Protein AF-A0A6C0LWX6-F1 (afdb_monomer)

pLDDT: mean 88.7, std 8.9, range [51.44, 97.62]

Sequence (104 aa):
MLKYKILRWDPVLFGNSNNQVALITIKPDEKFLTFVRANNFEVSCTIEVNGVIRQIDGIVNRSSDVPNYRPNYFAKTGYYVITLNKLWQGYPKSLGTVTFNRHG

Mean predicted aligned error: 4.66 Å

Radius of gyration: 12.96 Å; Cα contacts (8 Å, |Δi|>4): 218; chains: 1; bounding box: 34×30×28 Å

Organism: NCBI:txid1070528

Structure (mmCIF, N/CA/C/O backbone):
data_AF-A0A6C0LWX6-F1
#
_entry.id   AF-A0A6C0LWX6-F1
#
loop_
_atom_site.group_PDB
_atom_site.id
_atom_site.type_symbol
_atom_site.label_atom_id
_atom_site.label_alt_id
_atom_site.label_comp_id
_atom_site.label_asym_id
_atom_site.label_entity_id
_atom_site.label_seq_id
_atom_site.pdbx_PDB_ins_code
_atom_site.Cartn_x
_atom_site.Cartn_y
_atom_site.Cartn_z
_atom_site.occupancy
_atom_site.B_iso_or_equiv
_atom_si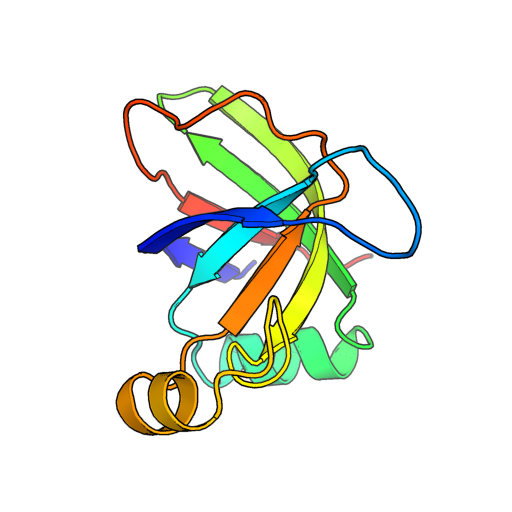te.auth_seq_id
_atom_site.auth_comp_id
_atom_site.auth_asym_id
_atom_site.auth_atom_id
_atom_site.pdbx_PDB_model_num
ATOM 1 N N . MET A 1 1 ? -14.980 -6.782 1.101 1.00 83.31 1 MET A N 1
ATOM 2 C CA . MET A 1 1 ? -14.098 -5.628 1.355 1.00 83.31 1 MET A CA 1
ATOM 3 C C . MET A 1 1 ? -12.982 -6.095 2.281 1.00 83.31 1 MET A C 1
ATOM 5 O O . MET A 1 1 ? -13.294 -6.761 3.262 1.00 83.31 1 MET A O 1
ATOM 9 N N . LEU A 1 2 ? -11.713 -5.851 1.943 1.00 94.00 2 LEU A N 1
ATOM 10 C CA . LEU A 1 2 ? -10.562 -6.318 2.734 1.00 94.00 2 LEU A CA 1
ATOM 11 C C . LEU A 1 2 ? -9.795 -5.115 3.298 1.00 94.00 2 LEU A C 1
ATOM 13 O O . LEU A 1 2 ? -9.398 -4.258 2.516 1.00 94.00 2 LEU A O 1
ATOM 17 N N . LYS A 1 3 ? -9.588 -5.036 4.619 1.00 96.12 3 LYS A N 1
ATOM 18 C CA . LYS A 1 3 ? -8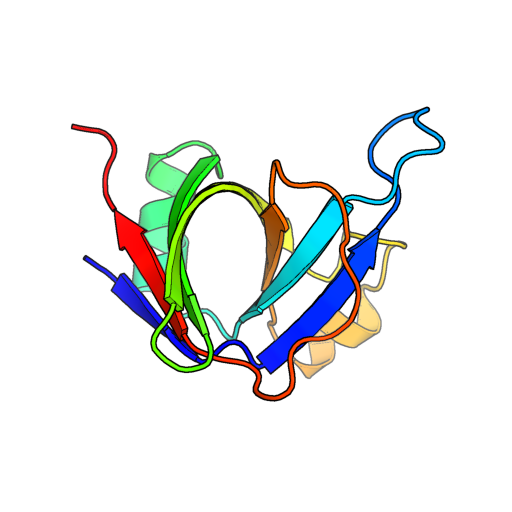.961 -3.882 5.292 1.00 96.12 3 LYS A CA 1
ATOM 19 C C . LYS A 1 3 ? -7.648 -4.276 5.968 1.00 96.12 3 LYS A C 1
ATOM 21 O O . LYS A 1 3 ? -7.616 -5.243 6.723 1.00 96.12 3 LYS A O 1
ATOM 26 N N . TYR A 1 4 ? -6.595 -3.489 5.750 1.00 96.75 4 TYR A N 1
ATOM 27 C CA . TYR A 1 4 ? -5.251 -3.736 6.281 1.00 96.75 4 TYR A CA 1
ATOM 28 C C . TYR A 1 4 ? -4.628 -2.462 6.855 1.00 96.75 4 TYR A C 1
ATOM 30 O O . TYR A 1 4 ? -4.904 -1.345 6.410 1.00 96.75 4 TYR A O 1
ATOM 38 N N . LYS A 1 5 ? -3.744 -2.637 7.842 1.00 97.12 5 LYS A N 1
ATOM 39 C CA . LYS A 1 5 ? -2.854 -1.567 8.306 1.00 97.12 5 LYS A CA 1
ATOM 40 C C . LYS A 1 5 ? -1.762 -1.339 7.266 1.00 97.12 5 LYS A C 1
ATOM 42 O O . LYS A 1 5 ? -1.154 -2.304 6.800 1.00 97.12 5 LYS A O 1
ATOM 47 N N . ILE A 1 6 ? -1.489 -0.077 6.951 1.00 96.62 6 ILE A N 1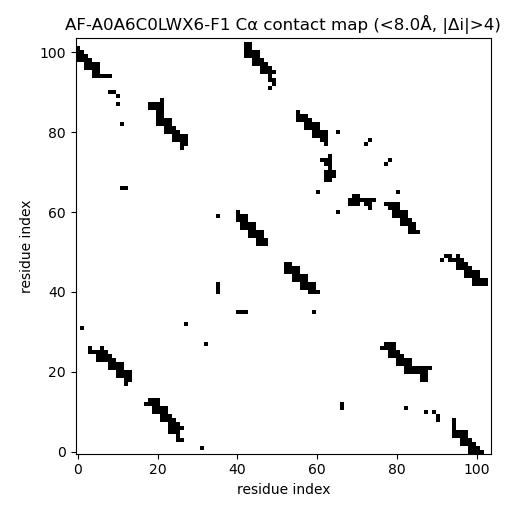
ATOM 48 C CA . ILE A 1 6 ? -0.305 0.274 6.170 1.00 96.62 6 ILE A CA 1
ATOM 49 C C . ILE A 1 6 ? 0.900 0.164 7.101 1.00 96.62 6 ILE A C 1
ATOM 51 O O . ILE A 1 6 ? 0.895 0.710 8.202 1.00 96.62 6 ILE A O 1
ATOM 55 N N . LEU A 1 7 ? 1.917 -0.578 6.678 1.00 95.31 7 LEU A N 1
ATOM 56 C CA . LEU A 1 7 ? 3.137 -0.792 7.458 1.00 95.31 7 LEU A CA 1
ATOM 57 C C . LEU A 1 7 ? 4.208 0.244 7.139 1.00 95.31 7 LEU A C 1
ATOM 59 O O . LEU A 1 7 ? 5.063 0.531 7.973 1.00 95.31 7 LEU A O 1
ATOM 63 N N . ARG A 1 8 ? 4.184 0.770 5.914 1.00 93.88 8 ARG A N 1
ATOM 64 C CA . ARG A 1 8 ? 5.189 1.695 5.405 1.00 93.88 8 ARG A CA 1
ATOM 65 C C . ARG A 1 8 ? 4.661 2.430 4.182 1.00 93.88 8 ARG A C 1
ATOM 67 O O . ARG A 1 8 ? 3.892 1.858 3.411 1.00 93.88 8 ARG A O 1
ATOM 74 N N . TRP A 1 9 ? 5.123 3.663 4.025 1.00 95.12 9 TRP A N 1
ATOM 75 C CA . TRP A 1 9 ? 5.028 4.444 2.800 1.00 95.12 9 TRP A CA 1
ATOM 76 C C . TRP A 1 9 ? 6.428 4.595 2.211 1.00 95.12 9 TRP A C 1
ATOM 78 O O . TRP A 1 9 ? 7.380 4.740 2.973 1.00 95.12 9 TRP A O 1
ATOM 88 N N . ASP A 1 10 ? 6.552 4.589 0.891 1.00 92.88 10 ASP A N 1
ATOM 89 C CA . ASP A 1 10 ? 7.798 4.882 0.188 1.00 92.88 10 ASP A CA 1
ATOM 90 C C . ASP A 1 10 ? 7.511 5.664 -1.101 1.00 92.88 10 ASP A C 1
ATOM 92 O O . ASP A 1 10 ? 6.504 5.402 -1.763 1.00 92.88 10 ASP A O 1
ATOM 96 N N . PRO A 1 11 ? 8.394 6.588 -1.506 1.00 93.06 11 PRO A N 1
ATOM 97 C CA . PRO A 1 11 ? 8.421 7.081 -2.873 1.00 93.06 11 PRO A CA 1
ATOM 98 C C . PRO A 1 11 ? 9.080 6.052 -3.793 1.00 93.06 11 PRO A C 1
ATOM 100 O O . PRO A 1 11 ? 10.142 5.510 -3.471 1.00 93.06 11 PRO A O 1
ATOM 103 N N . VAL A 1 12 ? 8.498 5.825 -4.967 1.00 90.75 12 VAL A N 1
ATOM 104 C CA . VAL A 1 12 ? 9.106 4.990 -6.012 1.00 90.75 12 VAL A CA 1
ATOM 105 C C . VAL A 1 12 ? 9.018 5.666 -7.370 1.00 90.75 12 VAL A C 1
ATOM 107 O O . VAL A 1 12 ? 8.040 6.346 -7.670 1.00 90.75 12 VAL A O 1
ATOM 110 N N . LEU A 1 13 ? 10.048 5.484 -8.194 1.00 86.75 13 LEU A N 1
ATOM 111 C CA . LEU A 1 13 ? 9.969 5.814 -9.614 1.00 86.75 13 LEU A CA 1
ATOM 112 C C . LEU A 1 13 ? 9.253 4.666 -10.320 1.00 86.75 13 LEU A C 1
ATOM 114 O O . LEU A 1 13 ? 9.543 3.498 -10.058 1.00 86.75 13 LEU A O 1
ATOM 118 N N . PHE A 1 14 ? 8.307 4.998 -11.191 1.00 73.25 14 PHE A N 1
ATOM 119 C CA . PHE A 1 14 ? 7.568 4.012 -11.967 1.00 73.25 14 PHE A CA 1
ATOM 120 C C . PHE A 1 14 ? 7.762 4.284 -13.461 1.00 73.25 14 PHE A C 1
ATOM 122 O O . PHE A 1 14 ? 7.492 5.387 -13.943 1.00 73.25 14 PHE A O 1
ATOM 129 N N . GLY A 1 15 ? 8.255 3.278 -14.188 1.00 72.50 15 GLY A N 1
ATOM 130 C CA . GLY A 1 15 ? 8.645 3.407 -15.593 1.00 72.50 15 GLY A CA 1
ATOM 131 C C . GLY A 1 15 ? 9.827 4.363 -15.799 1.00 72.50 15 GLY A C 1
ATOM 132 O O . GLY A 1 15 ? 10.702 4.477 -14.947 1.00 72.50 15 GLY A O 1
ATOM 133 N N . ASN A 1 16 ? 9.827 5.078 -16.926 1.00 78.00 16 ASN A N 1
ATOM 134 C CA . ASN A 1 16 ? 10.865 6.058 -17.288 1.00 78.00 16 ASN A CA 1
ATOM 135 C C . ASN A 1 16 ? 10.526 7.488 -16.826 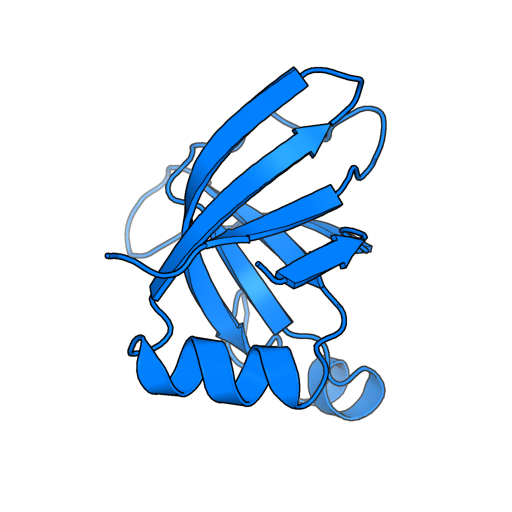1.00 78.00 16 ASN A C 1
ATOM 137 O O . ASN A 1 16 ? 11.001 8.468 -17.397 1.00 78.00 16 ASN A O 1
ATOM 141 N N . SER A 1 17 ? 9.641 7.620 -15.838 1.00 79.00 17 SER A N 1
ATOM 142 C CA . SER A 1 17 ? 9.200 8.914 -15.329 1.00 79.00 17 SER A CA 1
ATOM 143 C C . SER A 1 17 ? 10.130 9.418 -14.228 1.00 79.00 17 SER A C 1
ATOM 145 O O . SER A 1 17 ? 10.515 8.658 -13.344 1.00 79.00 17 SER A O 1
ATOM 147 N N . ASN A 1 18 ? 10.407 10.724 -14.223 1.00 85.06 18 ASN A N 1
ATOM 148 C CA . ASN A 1 18 ? 11.055 11.401 -13.091 1.00 85.06 18 ASN A CA 1
ATOM 149 C C . ASN A 1 18 ? 10.079 11.676 -11.934 1.00 85.06 18 ASN A C 1
ATOM 151 O O . ASN A 1 18 ? 10.490 12.131 -10.866 1.00 85.06 18 ASN A O 1
ATOM 155 N N . ASN A 1 19 ? 8.785 11.414 -12.132 1.00 88.00 19 ASN A N 1
ATOM 156 C CA . ASN A 1 19 ? 7.783 11.594 -11.096 1.00 88.00 19 ASN A CA 1
ATOM 157 C C . ASN A 1 19 ? 7.786 10.397 -10.147 1.00 88.00 19 ASN A C 1
ATOM 159 O O . ASN A 1 19 ? 7.565 9.256 -10.555 1.00 88.00 19 ASN A O 1
ATOM 163 N N . GLN A 1 20 ? 7.975 10.682 -8.862 1.00 91.81 20 GLN A N 1
ATOM 164 C CA . GLN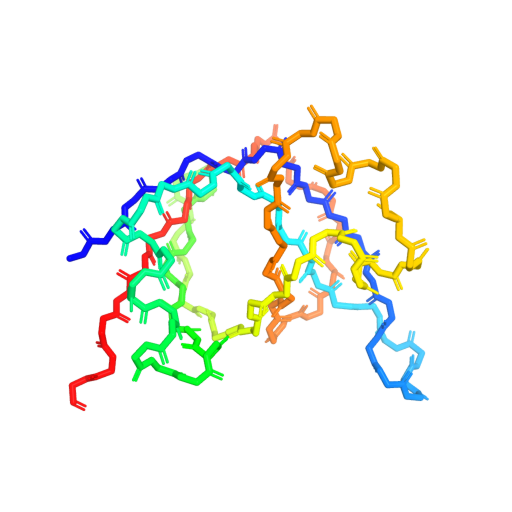 A 1 20 ? 7.796 9.693 -7.811 1.00 91.81 20 GLN A CA 1
ATOM 165 C C . GLN A 1 20 ? 6.306 9.478 -7.553 1.00 91.81 20 GLN A C 1
ATOM 167 O O . GLN A 1 20 ? 5.547 10.436 -7.384 1.00 91.81 20 GLN A O 1
ATOM 172 N N . VAL A 1 21 ? 5.899 8.218 -7.477 1.00 92.94 21 VAL A N 1
ATOM 173 C CA . VAL A 1 21 ? 4.567 7.807 -7.035 1.00 92.94 21 VAL A CA 1
ATOM 174 C C . VAL A 1 21 ? 4.638 7.205 -5.639 1.00 92.94 21 VAL A C 1
ATOM 176 O O . VAL A 1 21 ? 5.698 6.780 -5.173 1.00 92.94 21 VAL A O 1
ATOM 179 N N . ALA A 1 22 ? 3.506 7.213 -4.945 1.00 94.88 22 ALA A N 1
ATOM 180 C CA . ALA A 1 22 ? 3.405 6.639 -3.617 1.00 94.88 22 ALA A CA 1
ATOM 181 C C . ALA A 1 22 ? 3.320 5.109 -3.683 1.00 94.88 22 ALA A C 1
ATOM 183 O O . ALA A 1 22 ? 2.519 4.550 -4.428 1.00 94.88 22 ALA A O 1
ATOM 184 N N . LEU A 1 23 ? 4.101 4.436 -2.849 1.00 94.38 23 LEU A N 1
ATOM 185 C CA . LEU A 1 23 ? 4.027 3.004 -2.613 1.00 94.38 23 LEU A CA 1
ATOM 186 C C . LEU A 1 23 ? 3.657 2.759 -1.153 1.00 94.38 23 LEU A C 1
ATOM 188 O O . LEU A 1 23 ? 4.230 3.369 -0.250 1.00 94.38 23 LEU A O 1
ATOM 192 N N . ILE A 1 24 ? 2.719 1.846 -0.914 1.00 95.69 24 ILE A N 1
ATOM 193 C CA . ILE A 1 24 ? 2.383 1.374 0.433 1.00 95.69 24 ILE A CA 1
ATOM 194 C C . ILE A 1 24 ? 2.763 -0.090 0.603 1.00 95.69 24 ILE A C 1
ATOM 196 O O . ILE A 1 24 ? 2.642 -0.890 -0.321 1.00 95.69 24 ILE A O 1
ATOM 200 N N . THR A 1 25 ? 3.202 -0.454 1.804 1.00 94.94 25 THR A N 1
ATOM 201 C CA . THR A 1 25 ? 3.504 -1.843 2.172 1.00 94.94 25 THR A CA 1
ATOM 202 C C . THR A 1 25 ? 2.437 -2.385 3.111 1.00 94.94 25 THR A C 1
ATOM 204 O O . THR A 1 25 ? 2.078 -1.724 4.089 1.00 94.94 25 THR A O 1
ATOM 207 N N . ILE A 1 26 ? 1.982 -3.613 2.862 1.00 95.50 26 ILE A N 1
ATOM 208 C CA . ILE A 1 26 ? 1.087 -4.356 3.755 1.00 95.50 26 ILE A CA 1
ATOM 209 C C . ILE A 1 26 ? 1.623 -5.767 4.018 1.00 95.5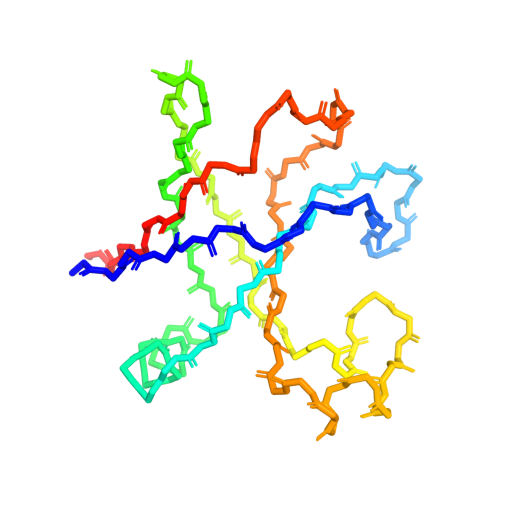0 26 ILE A C 1
ATOM 211 O O . ILE A 1 26 ? 2.404 -6.319 3.237 1.00 95.50 26 ILE A O 1
ATOM 215 N N . LYS A 1 27 ? 1.142 -6.384 5.101 1.00 93.31 27 LYS A N 1
ATOM 216 C CA . LYS A 1 27 ? 1.269 -7.828 5.311 1.00 93.31 27 LYS A CA 1
ATOM 217 C C . LYS A 1 27 ? 0.023 -8.513 4.735 1.00 93.31 27 LYS A C 1
ATOM 219 O O . LYS A 1 27 ? -1.061 -8.273 5.268 1.00 93.31 27 LYS A O 1
ATOM 224 N N . PRO A 1 28 ? 0.147 -9.312 3.663 1.00 92.00 28 PRO A N 1
ATOM 225 C CA . PRO A 1 28 ? -0.997 -9.989 3.066 1.00 92.00 28 PRO A CA 1
ATOM 226 C C . PRO A 1 28 ? -1.461 -11.169 3.931 1.00 92.00 28 PRO A C 1
ATOM 228 O O . PRO A 1 28 ? -0.687 -11.741 4.701 1.00 92.00 28 PRO A O 1
ATOM 231 N N . ASP A 1 29 ? -2.710 -11.573 3.732 1.00 93.31 29 ASP A N 1
ATOM 232 C CA . ASP A 1 29 ? -3.239 -12.883 4.107 1.00 93.31 29 ASP A CA 1
ATOM 233 C C . ASP A 1 29 ? -3.695 -13.645 2.848 1.00 93.31 29 ASP A C 1
ATOM 235 O O . ASP A 1 29 ? -3.677 -13.119 1.731 1.00 93.31 29 ASP A O 1
ATOM 239 N N . GLU A 1 30 ? -4.109 -14.901 3.000 1.00 92.94 30 GLU A N 1
ATOM 240 C CA . GLU A 1 30 ? -4.563 -15.723 1.868 1.00 92.94 30 GLU A CA 1
ATOM 241 C C . GLU A 1 30 ? -5.766 -15.114 1.132 1.00 92.94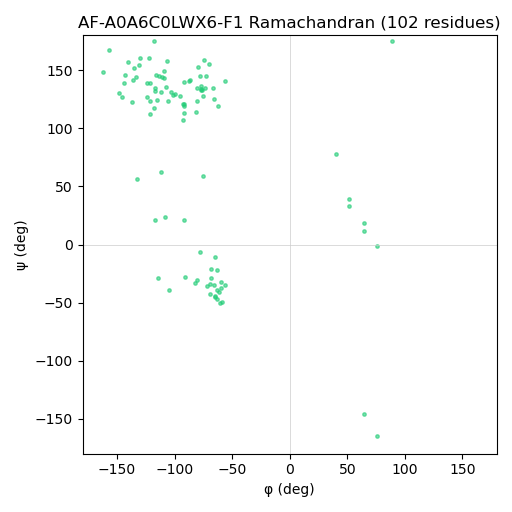 30 GLU A C 1
ATOM 243 O O . GLU A 1 30 ? -5.883 -15.236 -0.093 1.00 92.94 30 GLU A O 1
ATOM 248 N N . LYS A 1 31 ? -6.637 -14.403 1.862 1.00 94.00 31 LYS A N 1
ATOM 249 C CA . LYS A 1 31 ? -7.799 -13.710 1.293 1.00 94.00 31 LYS A CA 1
ATOM 250 C C . LYS A 1 31 ? -7.363 -12.585 0.361 1.00 94.00 31 LYS A C 1
ATOM 252 O O . LYS A 1 31 ? -7.884 -12.498 -0.750 1.00 94.00 31 LYS A O 1
ATOM 257 N N . PHE A 1 32 ? -6.384 -11.776 0.769 1.00 94.12 32 PHE A N 1
ATOM 258 C CA . PHE A 1 32 ? -5.780 -10.756 -0.085 1.00 94.12 32 PHE A CA 1
ATOM 259 C C . PHE A 1 32 ? -5.173 -11.371 -1.339 1.00 94.12 32 PHE A C 1
ATOM 261 O O . PHE A 1 32 ? -5.461 -10.918 -2.442 1.00 94.12 32 PHE A O 1
ATOM 268 N N . LEU A 1 33 ? -4.369 -12.427 -1.185 1.00 92.06 33 LEU A N 1
ATOM 269 C CA . LEU A 1 33 ? -3.687 -13.065 -2.312 1.00 92.06 33 LEU A CA 1
ATOM 270 C C . LEU A 1 33 ? -4.673 -13.634 -3.334 1.00 92.06 33 LEU A C 1
ATOM 272 O O . LEU A 1 33 ? -4.464 -13.493 -4.536 1.00 92.06 33 LEU A O 1
ATOM 276 N N . THR A 1 34 ? -5.759 -14.242 -2.862 1.00 93.44 34 THR A N 1
ATOM 277 C CA . THR A 1 34 ? -6.836 -14.741 -3.727 1.00 93.44 34 THR A CA 1
ATOM 278 C C . THR A 1 34 ? -7.537 -13.592 -4.445 1.00 93.44 34 THR A C 1
ATOM 280 O O . THR A 1 34 ? -7.762 -13.660 -5.651 1.00 93.44 34 THR A O 1
ATOM 283 N N . PHE A 1 35 ? -7.829 -12.510 -3.720 1.00 93.38 35 PHE A N 1
ATOM 284 C CA . PHE A 1 35 ? -8.462 -11.316 -4.269 1.00 93.38 35 PHE A CA 1
ATOM 285 C C . PHE A 1 35 ? -7.618 -10.662 -5.370 1.00 93.38 35 PHE A C 1
ATOM 287 O O . PHE A 1 35 ? -8.130 -10.430 -6.459 1.00 93.38 35 PHE A O 1
ATOM 294 N N . VAL A 1 36 ? -6.328 -10.408 -5.136 1.00 93.19 36 VAL A N 1
ATOM 295 C CA . VAL A 1 36 ? -5.484 -9.726 -6.132 1.00 93.19 36 VAL A CA 1
ATOM 296 C C . VAL A 1 36 ? -5.212 -10.598 -7.351 1.00 93.19 36 VAL A C 1
ATOM 298 O O . VAL A 1 36 ? -5.185 -10.080 -8.459 1.00 93.19 36 VAL A O 1
ATOM 301 N N . ARG A 1 37 ? -5.085 -11.924 -7.187 1.00 91.81 37 ARG A N 1
ATOM 302 C CA . ARG A 1 37 ? -4.944 -12.848 -8.326 1.00 91.81 37 ARG A CA 1
ATOM 303 C C . ARG A 1 37 ? -6.179 -12.839 -9.224 1.00 91.81 37 ARG A C 1
ATOM 305 O O . ARG A 1 37 ? -6.028 -12.874 -10.436 1.00 91.81 37 ARG A O 1
ATOM 312 N N . ALA A 1 38 ? -7.376 -12.762 -8.640 1.00 92.06 38 ALA A N 1
ATOM 313 C CA . ALA A 1 38 ? -8.624 -12.685 -9.398 1.00 92.06 38 ALA A CA 1
ATOM 314 C C . ALA A 1 38 ? -8.792 -11.360 -10.165 1.00 92.06 38 ALA A C 1
ATOM 316 O O . ALA A 1 38 ? -9.542 -11.321 -11.133 1.00 92.06 38 ALA A O 1
ATOM 317 N N . ASN A 1 39 ? -8.089 -10.300 -9.753 1.00 89.56 39 ASN A N 1
ATOM 318 C CA . ASN A 1 39 ? -8.140 -8.975 -10.377 1.00 89.56 39 ASN A CA 1
ATOM 319 C C . ASN A 1 39 ? -6.858 -8.636 -11.162 1.00 89.56 39 ASN A C 1
ATOM 321 O O . ASN A 1 39 ? -6.520 -7.466 -11.296 1.00 89.56 39 ASN A O 1
ATOM 325 N N . ASN A 1 40 ? -6.090 -9.633 -11.622 1.00 91.38 40 ASN A N 1
ATOM 326 C CA . ASN A 1 40 ? -4.828 -9.424 -12.353 1.00 91.38 40 ASN A CA 1
ATOM 327 C C . ASN A 1 40 ? -3.835 -8.474 -11.651 1.00 91.38 40 ASN A C 1
ATOM 329 O O . ASN A 1 40 ? -3.067 -7.772 -12.297 1.00 91.38 40 ASN A O 1
ATOM 333 N N . PHE A 1 41 ? -3.826 -8.484 -10.315 1.00 91.75 41 PHE A N 1
ATOM 334 C CA . PHE A 1 41 ? -3.019 -7.619 -9.449 1.00 91.75 41 PHE A CA 1
ATOM 335 C C . PHE A 1 41 ? -3.342 -6.117 -9.523 1.00 91.75 41 PHE A C 1
ATOM 337 O O . PHE A 1 41 ? -2.624 -5.315 -8.926 1.00 91.75 41 PHE A O 1
ATOM 344 N N . GLU A 1 42 ? -4.449 -5.736 -10.152 1.00 93.00 42 GLU A N 1
ATOM 345 C CA . GLU A 1 42 ? -5.000 -4.383 -10.114 1.00 93.00 42 GLU A CA 1
ATOM 346 C C . GLU A 1 42 ? -6.007 -4.251 -8.968 1.00 93.00 42 GLU A C 1
ATOM 348 O O . GLU A 1 42 ? -6.774 -5.172 -8.665 1.00 93.00 42 GLU A O 1
ATOM 353 N N . VAL A 1 43 ? -5.981 -3.114 -8.273 1.00 93.69 43 VAL A N 1
ATOM 354 C CA . VAL A 1 43 ? -6.826 -2.882 -7.097 1.00 93.69 43 VAL A CA 1
ATOM 355 C C . VAL A 1 43 ? -7.299 -1.436 -7.005 1.00 93.69 43 VAL A C 1
ATOM 357 O O . VAL A 1 43 ? -6.508 -0.508 -7.158 1.00 93.69 43 VAL A O 1
ATOM 360 N N . SER A 1 44 ? -8.563 -1.240 -6.624 1.00 95.00 44 SER A N 1
ATOM 361 C CA . SER A 1 44 ? -9.045 0.060 -6.152 1.00 95.00 44 SER A CA 1
ATOM 362 C C . SER A 1 44 ? -8.910 0.145 -4.632 1.00 95.00 44 SER A C 1
ATOM 364 O O . SER A 1 44 ? -9.475 -0.670 -3.889 1.00 95.00 44 SER A O 1
ATOM 366 N N . CYS A 1 45 ? -8.125 1.116 -4.166 1.00 95.06 45 CYS A N 1
ATOM 367 C CA . CYS A 1 45 ? -7.773 1.291 -2.763 1.00 95.06 45 CYS A CA 1
ATOM 368 C C . CYS A 1 45 ? -8.531 2.475 -2.165 1.00 95.06 45 CYS A C 1
ATOM 370 O O . CYS A 1 45 ? -8.360 3.610 -2.596 1.00 95.06 45 CYS A O 1
ATOM 372 N N . THR A 1 46 ? -9.288 2.249 -1.099 1.00 96.94 46 THR A N 1
ATOM 373 C CA . THR A 1 46 ? -9.746 3.313 -0.205 1.00 96.94 46 THR A CA 1
ATOM 374 C C . THR A 1 46 ? -8.739 3.454 0.932 1.00 96.94 46 THR A C 1
ATOM 376 O O . THR A 1 46 ? -8.653 2.590 1.807 1.00 96.94 46 THR A O 1
ATOM 379 N N . ILE A 1 47 ? -7.950 4.524 0.905 1.00 96.25 47 ILE A N 1
ATOM 380 C CA . ILE A 1 47 ? -6.922 4.827 1.900 1.00 96.25 47 ILE A CA 1
ATOM 381 C C . ILE A 1 47 ? -7.461 5.857 2.883 1.00 96.25 47 ILE A C 1
ATOM 383 O O . ILE A 1 47 ? -7.953 6.909 2.480 1.00 96.25 47 ILE A O 1
ATOM 387 N N . GLU A 1 48 ? -7.320 5.562 4.169 1.00 97.00 48 GLU A N 1
ATOM 388 C CA . GLU A 1 48 ? -7.686 6.446 5.268 1.00 97.00 48 GLU A CA 1
ATOM 389 C C . GLU A 1 48 ? -6.440 6.790 6.086 1.00 97.00 48 GLU A C 1
ATOM 391 O O . GLU A 1 48 ? -5.812 5.911 6.682 1.00 97.00 48 GLU A O 1
ATOM 396 N N . VAL A 1 49 ? -6.089 8.075 6.125 1.00 95.25 49 VAL A N 1
ATOM 397 C CA . VAL A 1 49 ? -4.934 8.601 6.862 1.00 95.25 49 VAL A CA 1
ATOM 398 C C . VAL A 1 49 ? -5.353 9.880 7.580 1.00 95.25 49 VAL A C 1
ATOM 400 O O . VAL A 1 49 ? -5.786 10.834 6.941 1.00 95.25 49 VAL A O 1
ATOM 403 N N . ASN A 1 50 ? -5.202 9.927 8.908 1.00 91.94 50 ASN A N 1
ATOM 404 C CA . ASN A 1 50 ? -5.568 11.090 9.735 1.00 91.94 50 ASN A CA 1
ATOM 405 C C . ASN A 1 50 ? -7.011 11.595 9.499 1.00 91.94 50 ASN A C 1
ATOM 407 O O . ASN A 1 50 ? -7.237 12.800 9.423 1.00 91.94 50 ASN A O 1
ATOM 411 N N . GLY A 1 51 ? -7.974 10.683 9.320 1.00 90.81 51 GLY A N 1
ATOM 412 C CA . GLY A 1 51 ? -9.378 11.018 9.042 1.00 90.81 51 GLY A CA 1
ATOM 413 C C . GLY A 1 51 ? -9.664 11.478 7.606 1.00 90.81 51 GLY A C 1
ATOM 414 O O . GLY A 1 51 ? -10.814 11.733 7.264 1.00 90.81 51 GLY A O 1
ATOM 415 N N . VAL A 1 52 ? -8.646 11.559 6.742 1.00 92.69 52 VAL A N 1
ATOM 416 C CA . VAL A 1 52 ? -8.815 11.855 5.316 1.00 92.69 52 VAL A CA 1
ATOM 417 C C . VAL A 1 52 ? -8.925 10.547 4.546 1.00 92.69 52 VAL A C 1
ATOM 419 O O . VAL A 1 52 ? -7.997 9.737 4.561 1.00 92.69 52 VAL A O 1
ATOM 422 N N . ILE A 1 53 ? -10.044 10.369 3.844 1.00 94.81 53 ILE A N 1
ATOM 423 C CA . ILE A 1 53 ? -10.315 9.199 3.006 1.00 94.81 53 ILE A CA 1
ATOM 424 C C . ILE A 1 53 ? -10.108 9.573 1.537 1.00 94.81 53 ILE A C 1
ATOM 426 O O . ILE A 1 53 ? -10.623 10.589 1.067 1.00 94.81 53 ILE A O 1
ATOM 430 N N . ARG A 1 54 ? -9.359 8.752 0.797 1.00 94.38 54 ARG A N 1
ATOM 431 C CA . ARG A 1 54 ? -9.183 8.889 -0.654 1.00 94.38 54 ARG A CA 1
ATOM 432 C C . ARG A 1 54 ? -9.295 7.542 -1.344 1.00 94.38 54 ARG A C 1
ATOM 434 O O . ARG A 1 54 ? -8.777 6.550 -0.842 1.00 94.38 54 ARG A O 1
ATOM 441 N N . GLN A 1 55 ? -9.926 7.533 -2.511 1.00 94.94 55 GLN A N 1
ATOM 442 C CA . GLN A 1 55 ? -9.915 6.385 -3.407 1.00 94.94 55 GLN A CA 1
ATOM 443 C C . GLN A 1 55 ? -8.808 6.567 -4.447 1.00 94.94 55 GLN A C 1
ATOM 445 O O . GLN A 1 55 ? -8.688 7.640 -5.039 1.00 94.94 55 GLN A O 1
ATOM 450 N N . ILE A 1 56 ? -7.954 5.559 -4.590 1.00 95.00 56 ILE A N 1
ATOM 451 C CA . ILE A 1 56 ? -6.772 5.577 -5.449 1.00 95.00 56 ILE A CA 1
ATOM 452 C C . ILE A 1 56 ? -6.587 4.172 -6.014 1.00 95.00 56 ILE A C 1
ATOM 454 O O . ILE A 1 56 ? -6.522 3.208 -5.253 1.00 95.00 56 ILE A O 1
ATOM 458 N N . ASP A 1 57 ? -6.471 4.050 -7.328 1.00 94.88 57 ASP A N 1
ATOM 459 C CA . ASP A 1 57 ? -6.161 2.765 -7.946 1.00 94.88 57 ASP A CA 1
ATOM 460 C C . ASP A 1 57 ? -4.663 2.466 -7.842 1.00 94.88 57 ASP A C 1
ATOM 462 O O . ASP A 1 57 ? -3.827 3.371 -7.741 1.00 94.88 57 ASP A O 1
ATOM 466 N N . GLY A 1 58 ? -4.308 1.187 -7.829 1.00 93.25 58 GLY A N 1
ATOM 467 C CA . GLY A 1 58 ? -2.926 0.761 -7.690 1.00 93.25 58 GLY A CA 1
ATOM 468 C C . GLY 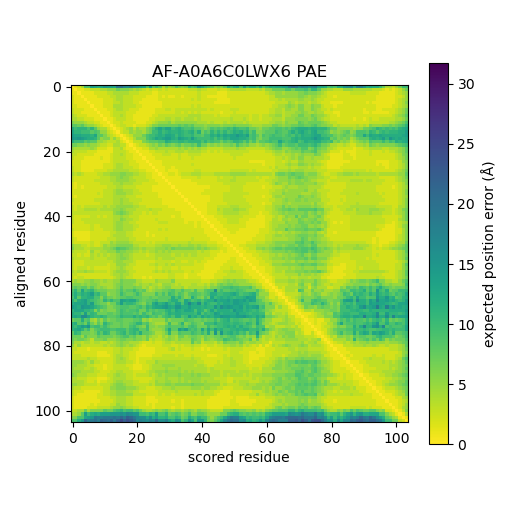A 1 58 ? -2.661 -0.628 -8.241 1.00 93.25 58 GLY A C 1
ATOM 469 O O . GLY A 1 58 ? -3.575 -1.401 -8.527 1.00 93.25 58 GLY A O 1
ATOM 470 N N . ILE A 1 59 ? -1.373 -0.929 -8.358 1.00 93.00 59 ILE A N 1
ATOM 471 C CA . ILE A 1 59 ? -0.862 -2.218 -8.818 1.00 93.00 59 ILE A CA 1
ATOM 472 C C . ILE A 1 59 ? -0.175 -2.903 -7.647 1.00 93.00 59 ILE A C 1
ATOM 474 O O . ILE A 1 59 ? 0.642 -2.304 -6.942 1.00 93.00 59 ILE A O 1
ATOM 478 N N . VAL A 1 60 ? -0.515 -4.168 -7.437 1.00 91.56 60 VAL A N 1
ATOM 479 C CA . VAL A 1 60 ? 0.042 -5.000 -6.380 1.00 91.56 60 VAL A CA 1
ATOM 480 C C . VAL A 1 60 ? 1.255 -5.751 -6.911 1.00 91.56 60 VAL A C 1
ATOM 482 O O . VAL A 1 60 ? 1.154 -6.569 -7.820 1.00 91.56 60 VAL A O 1
ATOM 485 N N . ASN A 1 61 ? 2.405 -5.542 -6.283 1.00 87.81 61 ASN A N 1
ATOM 486 C CA . ASN A 1 61 ? 3.626 -6.283 -6.572 1.00 87.81 61 ASN A CA 1
ATOM 487 C C . ASN A 1 61 ? 4.142 -6.971 -5.306 1.00 87.81 61 ASN A C 1
ATOM 489 O O . ASN A 1 61 ? 3.810 -6.611 -4.171 1.00 87.81 61 ASN A O 1
ATOM 493 N N . ARG A 1 62 ? 4.992 -7.982 -5.483 1.00 80.69 62 ARG A N 1
ATOM 494 C CA . ARG A 1 62 ? 5.760 -8.518 -4.357 1.00 80.69 62 ARG A CA 1
ATOM 495 C C . ARG A 1 62 ? 6.838 -7.505 -3.987 1.00 80.69 62 ARG A C 1
ATOM 497 O O . ARG A 1 62 ? 7.442 -6.893 -4.867 1.00 80.69 62 ARG A O 1
ATOM 504 N N . SER A 1 63 ? 7.149 -7.383 -2.695 1.00 80.00 63 SER A N 1
ATOM 505 C CA . SER A 1 63 ? 8.303 -6.568 -2.270 1.00 80.00 63 SER A CA 1
ATOM 506 C C . SER A 1 63 ? 9.647 -7.129 -2.760 1.00 80.00 63 SER A C 1
ATOM 508 O O . SER A 1 63 ? 10.663 -6.441 -2.675 1.00 80.00 63 SER A O 1
ATOM 510 N N . SER A 1 64 ? 9.662 -8.359 -3.296 1.00 76.12 64 SER A N 1
ATOM 511 C CA . SER A 1 64 ? 10.815 -8.925 -3.996 1.00 76.12 64 SER A CA 1
ATOM 512 C C . SER A 1 64 ? 11.101 -8.226 -5.311 1.00 76.12 64 SER A C 1
ATOM 514 O O . SER A 1 64 ? 12.258 -8.202 -5.698 1.00 76.12 64 SER A O 1
ATOM 516 N N . ASP A 1 65 ? 10.089 -7.664 -5.970 1.00 72.31 65 ASP A N 1
ATOM 517 C CA . ASP A 1 65 ? 10.193 -7.197 -7.353 1.00 72.31 65 ASP A CA 1
ATOM 518 C C . ASP A 1 65 ? 10.276 -5.666 -7.393 1.00 72.31 65 ASP A C 1
ATOM 520 O O . ASP A 1 65 ? 11.077 -5.099 -8.132 1.00 72.31 65 ASP A O 1
ATOM 524 N N . VAL A 1 66 ? 9.512 -4.994 -6.525 1.00 77.56 66 VAL A N 1
ATOM 525 C CA . VAL A 1 66 ? 9.387 -3.530 -6.474 1.00 77.56 66 VAL A CA 1
ATOM 526 C C . VAL A 1 66 ? 9.743 -3.006 -5.071 1.00 77.56 66 VAL A C 1
ATOM 528 O O . VAL A 1 66 ? 9.331 -3.607 -4.074 1.00 77.56 66 VAL A O 1
ATOM 531 N N . PRO A 1 67 ? 10.473 -1.874 -4.948 1.00 72.50 67 PRO A N 1
ATOM 532 C CA . PRO A 1 67 ? 10.977 -1.031 -6.043 1.00 72.50 67 PRO A CA 1
ATOM 533 C C . PRO A 1 67 ? 12.278 -1.498 -6.701 1.00 72.50 67 PRO A C 1
ATOM 535 O O . PRO A 1 67 ? 12.451 -1.286 -7.889 1.00 72.50 67 PRO A O 1
ATOM 538 N N . ASN A 1 68 ? 13.190 -2.121 -5.954 1.00 74.12 68 ASN A N 1
ATOM 539 C CA . ASN A 1 68 ? 14.562 -2.366 -6.417 1.00 74.12 68 ASN A CA 1
ATOM 540 C C . ASN A 1 68 ? 14.971 -3.817 -6.158 1.00 74.12 68 ASN A C 1
ATOM 542 O O . ASN A 1 68 ? 15.926 -4.035 -5.416 1.00 74.12 68 ASN A O 1
ATOM 546 N N . TYR A 1 69 ? 14.199 -4.780 -6.670 1.00 75.50 69 TYR A N 1
ATOM 547 C CA . TYR A 1 69 ? 14.485 -6.216 -6.597 1.00 75.50 69 TYR A CA 1
ATOM 548 C C . TYR A 1 69 ? 15.068 -6.677 -5.239 1.00 75.50 69 TYR A C 1
ATOM 550 O O . TYR A 1 69 ? 16.278 -6.851 -5.079 1.00 75.50 69 TYR A O 1
ATOM 558 N N . ARG A 1 70 ? 14.218 -6.823 -4.211 1.00 75.62 70 ARG A N 1
ATOM 559 C CA . ARG A 1 70 ? 14.625 -7.113 -2.819 1.00 75.62 70 ARG A CA 1
ATOM 560 C C . ARG A 1 70 ? 14.208 -8.522 -2.360 1.00 75.62 70 ARG A C 1
ATOM 562 O O . ARG A 1 70 ? 13.448 -8.648 -1.393 1.00 75.62 70 ARG A O 1
ATOM 569 N N . PRO A 1 71 ? 14.707 -9.605 -2.982 1.00 74.19 71 PRO A N 1
ATOM 570 C CA . PRO A 1 71 ? 14.255 -10.968 -2.691 1.00 74.19 71 PRO A CA 1
ATOM 571 C C . PRO A 1 71 ? 14.478 -11.375 -1.226 1.00 74.19 71 PRO A C 1
ATOM 573 O O . PRO A 1 71 ? 13.598 -11.977 -0.616 1.00 74.19 71 PRO A O 1
ATOM 576 N N . ASN A 1 72 ? 15.592 -10.956 -0.613 1.00 74.62 72 ASN A N 1
ATOM 577 C CA . ASN A 1 72 ? 15.892 -11.246 0.797 1.00 74.62 72 ASN A CA 1
ATOM 578 C C . ASN A 1 72 ? 14.916 -10.560 1.768 1.00 74.62 72 ASN A C 1
ATOM 580 O O . ASN A 1 72 ? 14.577 -11.112 2.816 1.00 74.62 72 ASN A O 1
ATOM 584 N N . TYR A 1 73 ? 14.447 -9.356 1.426 1.00 75.50 73 TYR A N 1
ATOM 585 C CA . TYR A 1 73 ? 13.471 -8.635 2.242 1.00 75.50 73 TYR A CA 1
ATOM 586 C C . TYR A 1 73 ? 12.108 -9.328 2.197 1.00 75.50 73 TYR A C 1
ATOM 588 O O . TYR A 1 73 ? 11.479 -9.522 3.240 1.00 75.50 73 TYR A O 1
ATOM 596 N N . PHE A 1 74 ? 11.685 -9.771 1.009 1.00 76.38 74 PHE A N 1
ATOM 597 C CA . PHE A 1 74 ? 10.463 -10.554 0.852 1.00 76.38 74 PHE A CA 1
ATOM 598 C C . PHE A 1 74 ? 10.553 -11.898 1.577 1.00 76.38 74 PHE A C 1
ATOM 600 O O . PHE A 1 74 ? 9.650 -12.219 2.341 1.00 76.38 74 PHE A O 1
ATOM 607 N N . ALA A 1 75 ? 11.653 -12.644 1.425 1.00 71.69 75 ALA A N 1
ATOM 608 C CA . ALA A 1 75 ? 11.843 -13.935 2.090 1.00 71.69 75 ALA A CA 1
ATOM 609 C C . ALA A 1 75 ? 11.713 -13.838 3.621 1.00 71.69 75 ALA A C 1
ATOM 611 O O . ALA A 1 75 ? 11.179 -14.739 4.260 1.00 71.69 75 ALA A O 1
ATOM 612 N N . LYS A 1 76 ? 12.152 -12.717 4.210 1.00 76.62 76 LYS A N 1
ATOM 613 C CA . LYS A 1 76 ? 12.059 -12.474 5.655 1.00 76.62 76 LYS A CA 1
ATOM 614 C C . LYS A 1 76 ? 10.676 -12.002 6.119 1.00 76.62 76 LYS A C 1
ATOM 616 O O . LYS A 1 76 ? 10.314 -12.236 7.268 1.00 76.62 76 LYS A O 1
ATOM 621 N N . THR A 1 77 ? 9.931 -11.281 5.281 1.00 80.62 77 THR A N 1
ATOM 622 C CA . THR A 1 77 ? 8.730 -10.542 5.722 1.00 80.62 77 THR A CA 1
ATOM 623 C C . THR A 1 77 ? 7.420 -11.054 5.128 1.00 80.62 77 THR A C 1
ATOM 625 O O . THR A 1 77 ? 6.369 -10.910 5.752 1.00 80.62 77 THR A O 1
ATOM 628 N N . GLY A 1 78 ? 7.461 -11.631 3.927 1.00 80.38 78 GLY A N 1
ATOM 629 C CA . GLY A 1 78 ? 6.285 -11.972 3.130 1.00 80.38 78 GLY A CA 1
ATOM 630 C C . GLY A 1 78 ? 5.468 -10.752 2.690 1.00 80.38 78 GLY A C 1
ATOM 631 O O . GLY A 1 78 ? 4.288 -10.894 2.377 1.00 80.38 7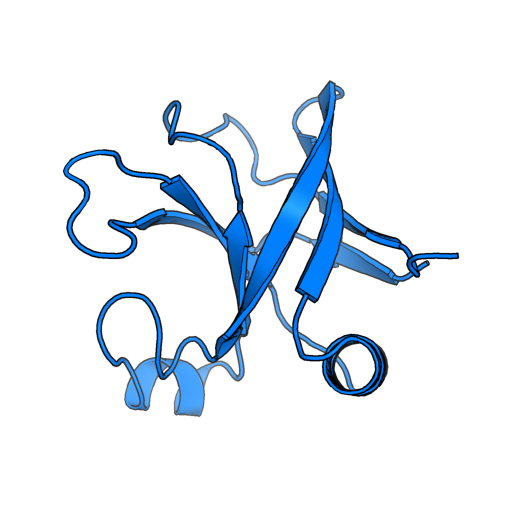8 GLY A O 1
ATOM 632 N N . TYR A 1 79 ? 6.041 -9.543 2.714 1.00 85.06 79 TYR A N 1
ATOM 633 C CA . TYR A 1 79 ? 5.288 -8.312 2.473 1.00 85.06 79 TYR A CA 1
ATOM 634 C C . TYR A 1 79 ? 5.003 -8.057 1.001 1.00 85.06 79 TYR A C 1
ATOM 636 O O . TYR A 1 79 ? 5.826 -8.315 0.118 1.00 85.06 79 TYR A O 1
ATOM 644 N N . TYR A 1 80 ? 3.835 -7.480 0.757 1.00 87.81 80 TYR A N 1
ATOM 645 C CA . TYR A 1 80 ? 3.410 -7.029 -0.557 1.00 87.81 80 TYR A CA 1
ATOM 646 C C . TYR A 1 80 ? 3.398 -5.512 -0.585 1.00 87.81 80 TYR A C 1
ATOM 648 O O . TYR A 1 80 ? 3.173 -4.851 0.435 1.00 87.81 80 TYR A O 1
ATOM 656 N N . VAL A 1 81 ? 3.658 -4.978 -1.768 1.00 90.69 81 VAL A N 1
ATOM 657 C CA . VAL A 1 81 ? 3.667 -3.548 -2.019 1.00 90.69 81 VAL A CA 1
ATOM 658 C C . VAL A 1 81 ? 2.565 -3.198 -3.000 1.00 90.69 81 VAL A C 1
ATOM 660 O O . VAL A 1 81 ? 2.238 -3.985 -3.886 1.00 90.69 81 VAL A O 1
ATOM 663 N N . ILE A 1 82 ? 1.978 -2.023 -2.820 1.00 94.06 82 ILE A N 1
ATOM 664 C CA . ILE A 1 82 ? 0.976 -1.476 -3.721 1.00 94.06 82 ILE A CA 1
ATOM 665 C C . ILE A 1 82 ? 1.510 -0.143 -4.219 1.00 94.06 82 ILE A C 1
ATOM 667 O O . ILE A 1 82 ? 1.650 0.800 -3.438 1.00 94.06 82 ILE A O 1
ATOM 671 N N . THR A 1 83 ? 1.823 -0.086 -5.509 1.00 93.44 83 THR A N 1
ATOM 672 C CA . THR A 1 83 ? 2.192 1.148 -6.201 1.00 93.44 83 THR A CA 1
ATOM 673 C C . THR A 1 83 ? 0.905 1.879 -6.554 1.00 93.44 83 THR A C 1
ATOM 675 O O . THR A 1 83 ? 0.094 1.373 -7.326 1.00 93.44 83 THR A O 1
ATOM 678 N N . LEU A 1 84 ? 0.686 3.042 -5.953 1.00 93.88 84 LEU A N 1
ATOM 679 C CA . LEU A 1 84 ? -0.526 3.833 -6.119 1.00 93.88 84 LEU A CA 1
ATOM 680 C C . LEU A 1 84 ? -0.394 4.747 -7.337 1.00 93.88 84 LEU A C 1
ATOM 682 O O . LEU A 1 84 ? 0.651 5.368 -7.536 1.00 93.88 84 LEU A O 1
ATOM 686 N N . ASN A 1 85 ? -1.473 4.923 -8.098 1.00 91.75 85 ASN A N 1
ATOM 687 C CA . ASN A 1 85 ? -1.552 5.909 -9.176 1.00 91.75 85 ASN A CA 1
ATOM 688 C C . ASN A 1 85 ? -1.731 7.333 -8.609 1.00 91.75 85 ASN A C 1
ATOM 690 O O . ASN A 1 85 ? -2.733 8.017 -8.823 1.00 91.75 85 ASN A O 1
ATOM 694 N N . LYS A 1 86 ? -0.773 7.756 -7.782 1.00 91.88 86 LYS A N 1
ATOM 695 C CA . LYS A 1 86 ? -0.763 9.043 -7.093 1.00 91.88 86 LYS A CA 1
ATOM 696 C C . LYS A 1 86 ? 0.673 9.507 -6.907 1.00 91.88 86 LYS A C 1
ATOM 698 O O . LYS A 1 86 ? 1.503 8.772 -6.376 1.00 91.88 86 LYS A O 1
ATOM 703 N N . LEU A 1 87 ? 0.934 10.755 -7.293 1.00 93.19 87 LEU A N 1
ATOM 704 C CA . LEU A 1 87 ? 2.218 11.406 -7.042 1.00 93.19 87 LEU A CA 1
ATOM 705 C C . LEU A 1 87 ? 2.552 11.401 -5.550 1.00 93.19 87 LEU A C 1
ATOM 707 O O . LEU A 1 87 ? 1.680 11.616 -4.704 1.00 93.19 87 LEU A O 1
ATOM 711 N N . TRP A 1 88 ? 3.824 11.186 -5.241 1.00 93.44 88 TRP A N 1
ATOM 712 C CA . TRP A 1 88 ? 4.337 11.269 -3.886 1.00 93.44 88 TRP A CA 1
ATOM 713 C C . TRP A 1 88 ? 4.238 12.707 -3.364 1.00 93.44 88 TRP A C 1
ATOM 715 O O . TRP A 1 88 ? 4.737 13.640 -3.987 1.00 93.44 88 TRP A O 1
ATOM 725 N N . GLN A 1 89 ? 3.592 12.887 -2.210 1.00 92.19 89 GLN A N 1
ATOM 726 C CA . GLN A 1 89 ? 3.395 14.198 -1.567 1.00 92.19 89 GLN A CA 1
ATOM 727 C C . GLN A 1 89 ? 4.091 14.284 -0.199 1.00 92.19 89 GLN A C 1
ATOM 729 O O . GLN A 1 89 ? 3.733 15.113 0.634 1.00 92.19 89 GLN A O 1
ATOM 734 N N . GLY A 1 90 ? 5.081 13.420 0.038 1.00 92.25 90 GLY A N 1
ATOM 735 C CA . GLY A 1 90 ? 5.751 13.289 1.329 1.00 92.25 90 GLY A CA 1
ATOM 736 C C . GLY A 1 90 ? 5.080 12.286 2.267 1.00 92.25 90 GLY A C 1
ATOM 737 O O . GLY A 1 90 ? 4.036 11.704 1.969 1.00 92.25 90 GLY A O 1
ATOM 738 N N . TYR A 1 91 ? 5.720 12.067 3.415 1.00 92.50 91 TYR A N 1
ATOM 739 C CA . TYR A 1 91 ? 5.259 11.099 4.404 1.00 92.50 91 TYR A CA 1
ATOM 740 C C . TYR A 1 91 ? 4.079 11.649 5.212 1.00 92.50 91 TYR A C 1
ATOM 742 O O . TYR A 1 91 ? 4.153 12.770 5.725 1.00 92.50 91 TYR A O 1
ATOM 750 N N . PRO A 1 92 ? 3.004 10.868 5.391 1.00 91.56 92 PRO A N 1
ATOM 751 C CA . PRO A 1 92 ? 1.934 11.264 6.289 1.00 91.56 92 PRO A CA 1
ATOM 752 C C . PRO A 1 92 ? 2.378 11.195 7.758 1.00 91.56 92 PRO A C 1
ATOM 754 O O . PRO A 1 92 ? 3.242 10.405 8.129 1.00 91.56 92 PRO A O 1
ATOM 757 N N . LYS A 1 93 ? 1.717 11.976 8.626 1.00 92.06 93 LYS A N 1
ATOM 758 C CA . LYS A 1 93 ? 1.964 11.957 10.086 1.00 92.06 93 LYS A CA 1
ATOM 759 C C . LYS A 1 93 ? 1.636 10.612 10.753 1.00 92.06 93 LYS A C 1
ATOM 761 O O . LYS A 1 93 ? 2.127 10.335 11.840 1.00 92.06 93 LYS A O 1
ATOM 766 N N . SER A 1 94 ? 0.789 9.795 10.127 1.00 94.50 94 SER A N 1
ATOM 767 C CA . SER A 1 94 ? 0.466 8.435 10.559 1.00 94.50 94 SER A CA 1
ATOM 768 C C . SER A 1 94 ? 0.349 7.524 9.341 1.00 94.50 94 SER A C 1
ATOM 770 O O . SER A 1 94 ? 0.108 7.995 8.231 1.00 94.50 94 SER A O 1
ATOM 772 N N . LEU A 1 95 ? 0.526 6.216 9.532 1.00 95.31 95 LEU A N 1
ATOM 773 C CA . LEU A 1 95 ? 0.537 5.267 8.416 1.00 95.31 95 LEU A CA 1
ATOM 774 C C . LEU A 1 95 ? -0.852 5.055 7.798 1.00 95.31 95 LEU A C 1
ATOM 776 O O . LEU A 1 95 ? -0.952 4.912 6.583 1.00 95.31 95 LEU A O 1
ATOM 780 N N . GLY A 1 96 ? -1.905 5.066 8.617 1.00 96.62 96 GLY A N 1
ATOM 781 C CA . GLY A 1 96 ? -3.283 4.862 8.175 1.00 96.62 96 GLY A CA 1
ATOM 782 C C . GLY A 1 96 ? -3.648 3.409 7.853 1.00 96.62 96 GLY A C 1
ATOM 783 O O . GLY A 1 96 ? -2.967 2.451 8.239 1.00 96.62 96 GLY A O 1
ATOM 784 N N . THR A 1 97 ? -4.771 3.246 7.159 1.00 97.62 97 THR A N 1
ATOM 785 C CA . THR A 1 97 ? -5.284 1.947 6.708 1.00 97.62 97 THR A CA 1
ATOM 786 C C . THR A 1 97 ? -5.657 1.990 5.237 1.00 97.62 97 THR A C 1
ATOM 788 O O . THR A 1 97 ? -5.974 3.047 4.695 1.00 97.62 97 THR A O 1
ATOM 791 N N . VAL A 1 98 ? -5.623 0.827 4.596 1.00 97.38 98 VAL A N 1
ATOM 792 C CA . VAL A 1 98 ? -6.066 0.645 3.217 1.00 97.38 98 VAL A CA 1
ATOM 793 C C . VAL A 1 98 ? -7.171 -0.394 3.174 1.00 97.38 98 VAL A C 1
ATOM 795 O O . VAL A 1 98 ? -7.119 -1.409 3.871 1.00 97.38 98 VAL A O 1
ATOM 798 N N . THR A 1 99 ? -8.175 -0.122 2.355 1.00 96.88 99 THR A N 1
ATOM 799 C CA . THR A 1 99 ? -9.308 -1.001 2.121 1.00 96.88 99 THR A CA 1
ATOM 800 C C . THR A 1 99 ? -9.420 -1.300 0.633 1.00 96.88 99 THR A C 1
ATOM 802 O O . THR A 1 99 ? -9.451 -0.379 -0.175 1.00 96.88 99 THR A O 1
ATOM 805 N N . PHE A 1 100 ? -9.478 -2.578 0.271 1.00 94.50 100 PHE A N 1
ATOM 806 C CA . PHE A 1 100 ? -9.557 -3.033 -1.114 1.00 94.50 100 PHE A CA 1
ATOM 807 C C . PHE A 1 100 ? -10.988 -3.437 -1.478 1.00 94.50 100 PHE A C 1
ATOM 809 O O . PHE A 1 100 ? -11.626 -4.243 -0.778 1.00 94.50 100 PHE A O 1
ATOM 816 N N . ASN A 1 101 ? -11.466 -2.882 -2.592 1.00 86.00 101 ASN A N 1
ATOM 817 C CA . ASN A 1 101 ? -12.806 -3.098 -3.132 1.00 86.00 101 ASN A CA 1
ATOM 818 C C . ASN A 1 101 ? -12.737 -3.945 -4.404 1.00 86.00 101 ASN A C 1
ATOM 820 O O . ASN A 1 101 ? -11.808 -3.798 -5.193 1.00 86.00 101 ASN A O 1
ATOM 824 N N . ARG A 1 102 ? -13.720 -4.831 -4.612 1.00 71.56 102 ARG A N 1
ATOM 825 C CA . ARG A 1 102 ? -13.894 -5.472 -5.923 1.00 71.56 102 ARG A CA 1
ATOM 826 C C . ARG A 1 102 ? -14.304 -4.394 -6.923 1.00 71.56 102 ARG A C 1
ATOM 828 O O . ARG A 1 102 ? -15.191 -3.604 -6.603 1.00 71.56 102 ARG A O 1
ATOM 835 N N . HIS A 1 103 ? -13.687 -4.392 -8.103 1.00 59.97 103 HIS A N 1
ATOM 836 C CA . HIS A 1 103 ? -14.320 -3.773 -9.261 1.00 59.97 103 HIS A CA 1
ATOM 837 C C . HIS A 1 103 ? -15.614 -4.556 -9.517 1.00 59.97 103 HIS A C 1
ATOM 839 O O . HIS A 1 103 ? -15.580 -5.785 -9.607 1.00 59.97 103 HIS A O 1
ATOM 845 N N . GLY A 1 104 ? -16.742 -3.852 -9.433 1.00 51.44 104 GLY A N 1
ATOM 846 C CA . GLY A 1 104 ? -18.060 -4.382 -9.779 1.00 51.44 104 GLY A CA 1
ATOM 847 C C . GLY A 1 104 ? -18.260 -4.375 -11.281 1.00 51.44 104 GLY A C 1
ATOM 848 O O . GLY A 1 104 ? -17.663 -3.486 -11.929 1.00 51.44 104 GLY A O 1
#

Nearest PDB structures (foldseek):
  3qfg-assembly1_A  TM=3.431E-01  e=9.085E-01  Staphylococcus aureus subsp. aureus NCTC 8325
  1ogi-assembly1_A  TM=3.934E-01  e=2.067E+00  Nostoc sp. PCC 7119
  1ogj-assembly1_A  TM=3.750E-01  e=2.436E+00  Nostoc sp. PCC 7119
  1zjk-assembly1_A  TM=3.766E-01  e=4.452E+00  Homo sapiens
  3u5w-assembly1_A-2  TM=3.890E-01  e=8.594E+00  Brucella abortus 2308

Foldseek 3Di:
DDKWFFPDWDWADDDPDPFTFIKTKTQDDPVRVVQCVVVVQKWWKFWAAPNDTDTWIWGKDQPCPPDPRPVVVCVVRVMIMTGTPGTDPDDGPGRTMIDTDDDD

Solvent-accessible surface area (backbone atoms only — not comparable to full-atom values): 5840 Å² total; per-residue (Å²): 124,50,78,44,62,38,75,44,76,45,76,36,70,58,84,95,45,92,60,42,23,32,30,39,32,34,77,70,52,73,68,52,54,53,52,32,62,76,45,80,27,48,44,45,30,42,35,39,39,94,89,45,75,46,80,44,46,31,42,56,42,51,29,30,60,48,88,76,59,31,54,71,61,22,75,75,64,64,32,33,28,34,45,35,80,41,72,51,84,74,86,68,99,54,72,36,37,39,30,43,48,80,88,128

Secondary structure (DSSP, 8-state):
-EEEE--EEEEEE-TT-S-EEEEEEE---HHHHHHHHHTTTEEEEEEEETTEEEEEEEEEEETTTTTT--HHHHHHH--EEEEEEEE-----SS--EEEEE---